Protein AF-A0A821M1H7-F1 (afdb_monomer)

pLDDT: mean 74.34, std 15.61, range [42.56, 95.31]

Radius of gyration: 22.27 Å; Cα contacts (8 Å, |Δi|>4): 75; chains: 1; bounding box: 77×36×38 Å

Sequence (91 aa):
MIRNGFLLLIVIYIVTGDDSWPYPKIHIPSLGIVQGEINPLVKNVRQFVGFPFAQPPIDTLRFKTPIRIRRFKQHVPPITAVNPSSTHIYN

Foldseek 3Di:
DCVPVVVVVVVVVVVPPDPPPPQDWDQDPQAGIATWDDDPVDPPDTDGAPDDQFDPCPDPSPPPDTHGDRYDDPPDPPPPDHDPDDDDDDD

Structure (mmCIF, N/CA/C/O backbone):
data_AF-A0A821M1H7-F1
#
_entry.id   AF-A0A821M1H7-F1
#
loop_
_atom_site.group_PDB
_atom_site.i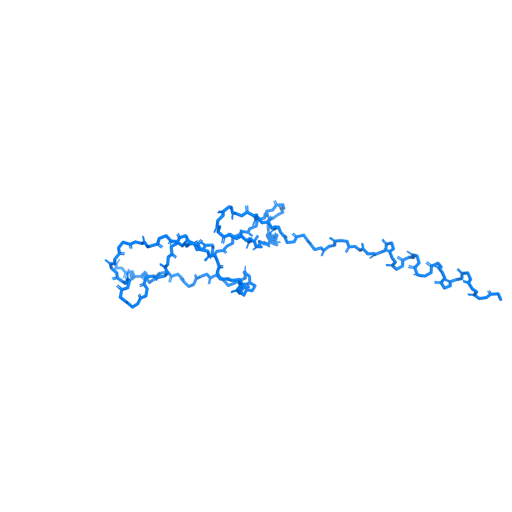d
_atom_site.type_symbol
_atom_site.label_atom_id
_atom_site.label_alt_id
_atom_site.label_comp_id
_atom_site.label_asym_id
_atom_site.label_entity_id
_atom_site.label_seq_id
_atom_site.pdbx_PDB_ins_code
_atom_site.Cartn_x
_atom_site.Cartn_y
_atom_site.Cartn_z
_atom_site.occupancy
_atom_site.B_iso_or_equiv
_atom_site.auth_seq_id
_atom_site.auth_comp_id
_atom_site.auth_as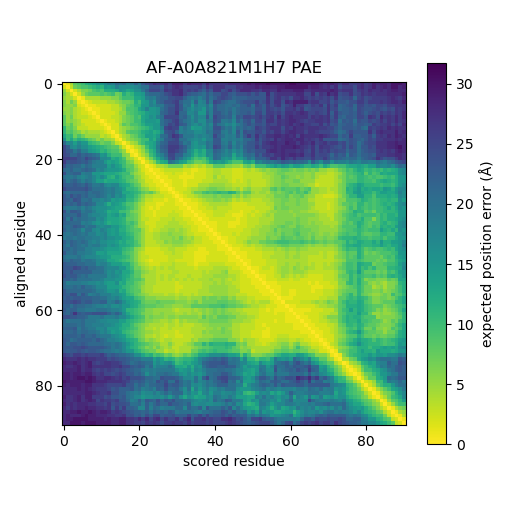ym_id
_atom_site.auth_atom_id
_atom_site.pdbx_PDB_model_num
ATOM 1 N N . MET A 1 1 ? 55.895 5.796 -12.196 1.00 55.25 1 MET A N 1
ATOM 2 C CA . MET A 1 1 ? 55.047 5.738 -13.413 1.00 55.25 1 MET A CA 1
ATOM 3 C C . MET A 1 1 ? 53.712 4.981 -13.222 1.00 55.25 1 MET A C 1
ATOM 5 O O . MET A 1 1 ? 53.147 4.542 -14.207 1.00 55.25 1 MET A O 1
ATOM 9 N N . ILE A 1 2 ? 53.142 4.863 -12.006 1.00 58.81 2 ILE A N 1
ATOM 10 C CA . ILE A 1 2 ? 51.916 4.049 -11.749 1.00 58.81 2 ILE A CA 1
ATOM 11 C C . ILE A 1 2 ? 50.690 4.911 -11.347 1.00 58.81 2 ILE A C 1
ATOM 13 O O . ILE A 1 2 ? 49.566 4.430 -11.263 1.00 58.81 2 ILE A O 1
ATOM 17 N N . ARG A 1 3 ? 50.866 6.228 -11.165 1.00 59.12 3 ARG A N 1
ATOM 18 C CA 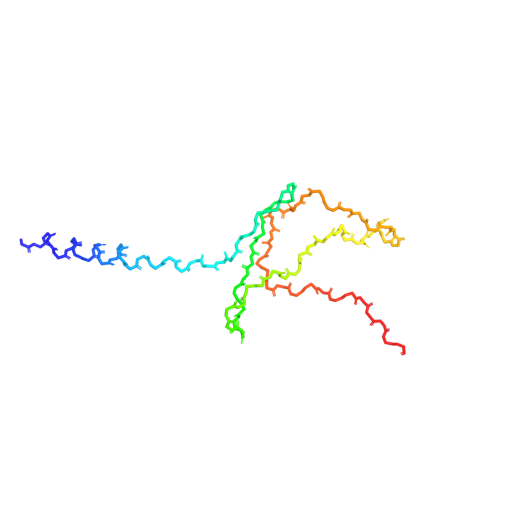. ARG A 1 3 ? 49.839 7.124 -10.594 1.00 59.12 3 ARG A CA 1
ATOM 19 C C . ARG A 1 3 ? 48.632 7.391 -11.512 1.00 59.12 3 ARG A C 1
ATOM 21 O O . ARG A 1 3 ? 47.577 7.768 -11.020 1.00 59.12 3 ARG A O 1
ATOM 28 N N . ASN A 1 4 ? 48.774 7.173 -12.822 1.00 59.12 4 ASN A N 1
ATOM 29 C CA . ASN A 1 4 ? 47.762 7.562 -13.813 1.00 59.12 4 ASN A CA 1
ATOM 30 C C . ASN A 1 4 ? 46.754 6.441 -14.124 1.00 59.12 4 ASN A C 1
ATOM 32 O O . ASN A 1 4 ? 45.612 6.734 -14.459 1.00 59.12 4 ASN A O 1
ATOM 36 N N . GLY A 1 5 ? 47.141 5.169 -13.966 1.00 66.12 5 GLY A N 1
ATOM 37 C CA . GLY A 1 5 ? 46.241 4.032 -14.207 1.00 66.12 5 GLY A CA 1
ATOM 38 C C . GLY A 1 5 ? 45.183 3.864 -13.112 1.00 66.12 5 GLY A C 1
ATOM 39 O O . GLY A 1 5 ? 44.032 3.553 -13.400 1.00 66.12 5 GLY A O 1
ATOM 40 N N . PHE A 1 6 ? 45.550 4.146 -11.858 1.00 68.31 6 PHE A N 1
ATOM 41 C CA . PHE A 1 6 ? 44.636 4.034 -10.716 1.00 68.31 6 PHE A CA 1
ATOM 42 C C . PHE A 1 6 ? 43.558 5.129 -10.726 1.00 68.31 6 PHE A C 1
ATOM 44 O O . PHE A 1 6 ? 42.403 4.865 -10.409 1.00 68.31 6 PHE A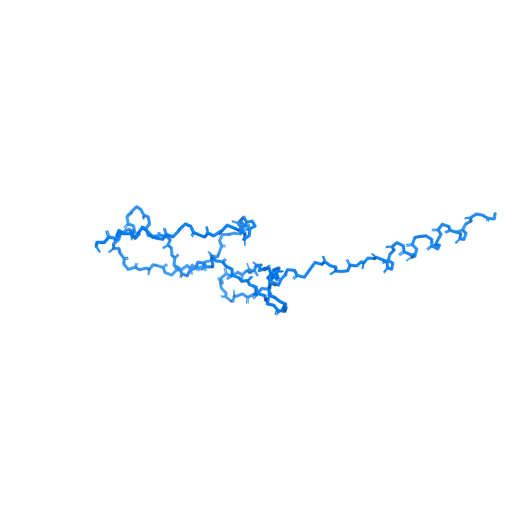 O 1
ATOM 51 N N . LEU A 1 7 ? 43.913 6.342 -11.168 1.00 70.12 7 LEU A N 1
ATOM 52 C CA . LEU A 1 7 ? 42.952 7.432 -11.366 1.00 70.12 7 LEU A CA 1
ATOM 53 C C . LEU A 1 7 ? 41.935 7.100 -12.462 1.00 70.12 7 LEU A C 1
ATOM 55 O O . LEU A 1 7 ? 40.758 7.391 -12.296 1.00 70.12 7 LEU A O 1
ATOM 59 N N . LEU A 1 8 ? 42.362 6.441 -13.542 1.00 69.38 8 LEU A N 1
ATOM 60 C CA . LEU A 1 8 ? 41.463 6.001 -14.611 1.00 69.38 8 LEU A CA 1
ATOM 61 C C . LEU A 1 8 ? 40.475 4.931 -14.128 1.00 69.38 8 LEU A C 1
ATOM 63 O O . LEU A 1 8 ? 39.293 5.023 -14.435 1.00 69.38 8 LEU A O 1
ATOM 67 N N . LEU A 1 9 ? 40.925 3.970 -13.314 1.00 68.12 9 LEU A N 1
ATOM 68 C CA . LEU A 1 9 ? 40.041 2.975 -12.692 1.00 68.12 9 LEU A CA 1
ATOM 69 C C . LEU A 1 9 ? 39.038 3.599 -11.713 1.00 68.12 9 LEU A C 1
ATOM 71 O O . LEU A 1 9 ? 37.874 3.212 -11.717 1.00 68.12 9 LEU A O 1
ATOM 75 N N . ILE A 1 10 ? 39.461 4.586 -10.915 1.00 69.19 10 ILE A N 1
ATOM 76 C CA . ILE A 1 10 ? 38.563 5.332 -10.020 1.00 69.19 10 ILE A CA 1
ATOM 77 C C . ILE A 1 10 ? 37.524 6.117 -10.830 1.00 69.19 10 ILE A C 1
ATOM 79 O O . ILE A 1 10 ? 36.344 6.079 -10.504 1.00 69.19 10 ILE A O 1
ATOM 83 N N . VAL A 1 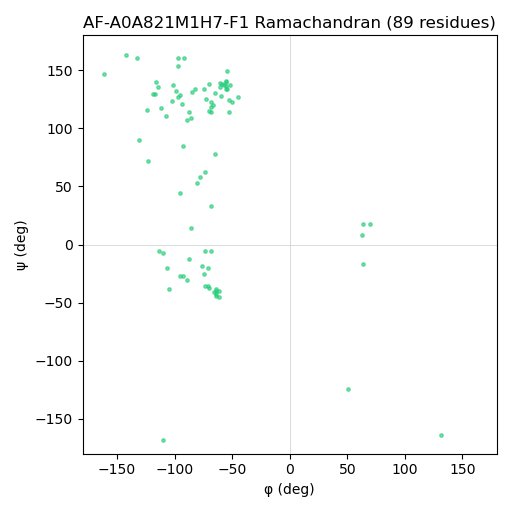11 ? 37.934 6.789 -11.907 1.00 70.62 11 VAL A N 1
ATOM 84 C CA . VAL A 1 11 ? 37.019 7.538 -12.780 1.00 70.62 11 VAL A CA 1
ATOM 85 C C . VAL A 1 11 ? 36.026 6.597 -13.463 1.00 70.62 11 VAL A C 1
ATOM 87 O O . VAL A 1 11 ? 34.840 6.898 -13.476 1.00 70.62 11 VAL A O 1
ATOM 90 N N . ILE A 1 12 ? 36.470 5.438 -13.958 1.00 67.62 12 ILE A N 1
ATOM 91 C CA . ILE A 1 12 ? 35.578 4.423 -14.538 1.00 67.62 12 ILE A CA 1
ATOM 92 C C . ILE A 1 12 ? 34.586 3.915 -13.485 1.00 67.62 12 ILE A C 1
ATOM 94 O O . ILE A 1 12 ? 33.399 3.875 -13.776 1.00 67.62 12 ILE A O 1
ATOM 98 N N . TYR A 1 13 ? 35.034 3.616 -12.260 1.00 69.12 13 TYR A N 1
ATOM 99 C CA . TYR A 1 13 ? 34.161 3.161 -11.171 1.00 69.12 13 TYR A CA 1
ATOM 100 C C . TYR A 1 13 ? 33.099 4.204 -10.782 1.00 69.12 13 TYR A C 1
ATOM 102 O O . TYR A 1 13 ? 31.943 3.849 -10.563 1.00 69.12 13 TYR A O 1
ATOM 110 N N . ILE A 1 14 ? 33.467 5.492 -10.745 1.00 63.62 14 ILE A N 1
ATOM 111 C CA . ILE A 1 14 ? 32.535 6.598 -10.468 1.00 63.62 14 ILE A CA 1
ATOM 112 C C . ILE A 1 14 ? 31.561 6.805 -11.642 1.00 63.62 14 ILE A C 1
ATOM 114 O O . ILE A 1 14 ? 30.385 7.072 -11.417 1.00 63.62 14 ILE A O 1
ATOM 118 N N . VAL A 1 15 ? 32.021 6.653 -12.889 1.00 64.25 15 VAL A N 1
ATOM 119 C CA . VAL A 1 15 ? 31.190 6.800 -14.100 1.00 64.25 15 VAL A CA 1
ATOM 120 C C . VAL A 1 15 ? 30.255 5.600 -14.308 1.00 64.25 15 VAL A C 1
ATOM 122 O O . VAL A 1 15 ? 29.185 5.762 -14.885 1.00 64.25 15 VAL A O 1
ATOM 125 N N . THR A 1 16 ? 30.597 4.416 -13.790 1.00 61.12 16 THR A N 1
ATOM 126 C CA . THR A 1 16 ? 29.701 3.246 -13.722 1.00 61.12 16 THR A CA 1
ATOM 127 C C . THR A 1 16 ? 28.810 3.228 -12.479 1.00 61.12 16 THR A C 1
ATOM 129 O O . THR A 1 16 ? 28.237 2.185 -12.164 1.00 61.12 16 THR A O 1
ATOM 132 N N . GLY A 1 17 ? 28.690 4.345 -11.753 1.00 53.56 17 GLY A N 1
ATOM 133 C CA . GLY A 1 17 ? 27.611 4.546 -10.789 1.00 53.56 17 GLY A CA 1
ATOM 134 C C . GLY A 1 17 ? 26.277 4.588 -11.530 1.00 53.56 17 GLY A C 1
ATOM 135 O O . GLY A 1 17 ? 25.765 5.655 -11.833 1.00 53.56 17 GLY A O 1
ATOM 136 N N . ASP A 1 18 ? 25.768 3.420 -11.906 1.00 49.69 18 ASP A N 1
ATOM 137 C CA . ASP A 1 18 ? 24.459 3.267 -12.517 1.00 49.69 18 ASP A CA 1
ATOM 138 C C . ASP A 1 18 ? 23.404 3.588 -11.451 1.00 49.69 18 ASP A C 1
ATOM 140 O O . ASP A 1 18 ? 23.281 2.883 -10.447 1.00 49.69 18 ASP A O 1
ATOM 144 N N . ASP A 1 19 ? 22.656 4.673 -11.660 1.00 52.03 19 ASP A N 1
ATOM 145 C CA . ASP A 1 19 ? 21.563 5.162 -10.809 1.00 52.03 19 ASP A CA 1
ATOM 146 C C . ASP A 1 19 ? 20.336 4.222 -10.823 1.00 52.03 19 ASP A C 1
ATOM 148 O O . ASP A 1 19 ? 19.182 4.658 -10.726 1.00 52.03 19 ASP A O 1
ATOM 152 N N . SER A 1 20 ? 20.540 2.911 -10.950 1.00 53.88 20 SER A N 1
ATOM 153 C CA . SER A 1 20 ? 19.498 1.891 -10.976 1.00 53.88 20 SER A CA 1
ATOM 154 C C . SER A 1 20 ? 18.890 1.658 -9.586 1.00 53.88 20 SER A C 1
ATOM 156 O O . SER A 1 20 ? 18.894 0.566 -9.032 1.00 53.88 20 SER A O 1
ATOM 158 N N . TRP A 1 21 ? 18.260 2.694 -9.031 1.00 61.44 21 TRP A N 1
ATOM 159 C CA . TRP A 1 21 ? 17.238 2.572 -7.990 1.00 61.44 21 TRP A CA 1
ATOM 160 C C . TRP A 1 21 ? 15.928 3.246 -8.433 1.00 61.44 21 TRP A C 1
ATOM 162 O O . TRP A 1 21 ? 15.553 4.287 -7.888 1.00 61.44 21 TRP A O 1
ATOM 172 N N . PRO A 1 22 ? 15.158 2.685 -9.390 1.00 69.38 22 PRO A N 1
ATOM 173 C CA . PRO A 1 22 ? 13.930 3.317 -9.850 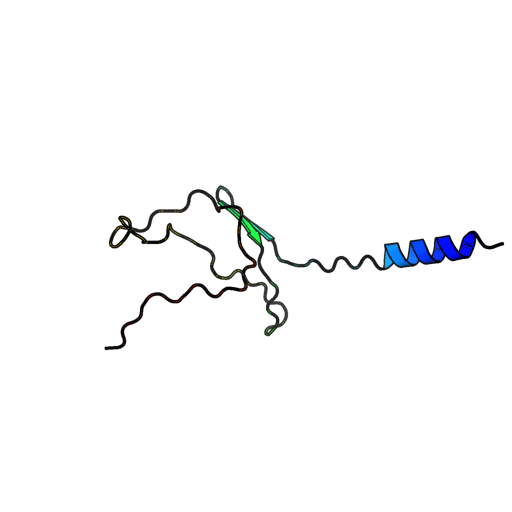1.00 69.38 22 PRO A CA 1
ATOM 174 C C . PRO A 1 22 ? 12.702 2.757 -9.120 1.00 69.38 22 PRO A C 1
ATOM 176 O O . PRO A 1 22 ? 11.688 2.477 -9.758 1.00 69.38 22 PRO A O 1
ATOM 179 N N . TYR A 1 23 ? 12.746 2.578 -7.794 1.00 74.69 23 TYR A N 1
ATOM 180 C CA . TYR A 1 23 ? 11.496 2.323 -7.074 1.00 74.69 23 TYR A CA 1
ATOM 181 C C . TYR A 1 23 ? 10.674 3.615 -7.081 1.00 74.69 23 TYR A C 1
ATOM 183 O O . TYR A 1 23 ? 11.117 4.620 -6.512 1.00 74.69 23 TYR A O 1
ATOM 191 N N . PRO A 1 24 ? 9.502 3.646 -7.738 1.00 84.56 24 PRO A N 1
ATOM 192 C CA . PRO A 1 24 ? 8.719 4.864 -7.836 1.00 84.56 24 PRO A CA 1
ATOM 193 C C . PRO A 1 24 ? 8.247 5.284 -6.439 1.00 84.56 24 PRO A C 1
ATOM 195 O O . PRO A 1 24 ? 7.713 4.474 -5.690 1.00 84.56 24 PRO A O 1
ATOM 198 N N . LYS A 1 25 ? 8.444 6.553 -6.069 1.00 87.88 25 LYS A N 1
ATOM 199 C CA . LYS A 1 25 ? 7.999 7.103 -4.781 1.00 87.88 25 LYS A 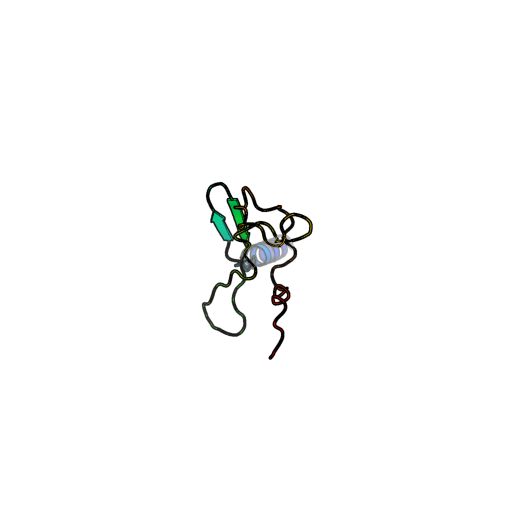CA 1
ATOM 200 C C . LYS A 1 25 ? 6.924 8.158 -5.002 1.00 87.88 25 LYS A C 1
ATOM 202 O O . LYS A 1 25 ? 7.067 9.006 -5.878 1.00 87.88 25 LYS A O 1
ATOM 207 N N . ILE A 1 26 ? 5.863 8.115 -4.201 1.00 86.31 26 ILE A N 1
ATOM 208 C CA . ILE A 1 26 ? 4.767 9.090 -4.221 1.00 86.31 26 ILE A CA 1
ATOM 209 C C . ILE A 1 26 ? 4.699 9.769 -2.858 1.00 86.31 26 ILE A C 1
ATOM 211 O O . ILE A 1 26 ? 4.662 9.101 -1.824 1.00 86.31 26 ILE A O 1
ATOM 215 N N . HIS A 1 27 ? 4.661 11.100 -2.857 1.00 88.00 27 HIS A N 1
ATOM 216 C CA . HIS A 1 27 ? 4.398 11.894 -1.663 1.00 88.00 27 HIS A CA 1
ATOM 217 C C . HIS A 1 27 ? 2.906 12.220 -1.574 1.00 88.00 27 HIS A C 1
ATOM 219 O O . HIS A 1 27 ? 2.350 12.850 -2.472 1.00 88.00 27 HIS A O 1
ATOM 225 N N . ILE A 1 28 ? 2.262 11.800 -0.487 1.00 86.38 28 ILE A N 1
ATOM 226 C CA . ILE A 1 28 ? 0.831 11.995 -0.265 1.00 86.38 28 ILE A CA 1
ATOM 227 C C . ILE A 1 28 ? 0.656 12.987 0.886 1.00 86.38 28 ILE A C 1
ATOM 229 O O . ILE A 1 28 ? 1.069 12.681 2.014 1.00 86.38 28 ILE A O 1
ATOM 233 N N . PRO A 1 29 ? 0.036 14.160 0.642 1.00 86.56 29 PRO A N 1
ATOM 234 C CA . PRO A 1 29 ? -0.183 15.162 1.678 1.00 86.56 29 PRO A CA 1
ATOM 235 C C . PRO A 1 29 ? -0.864 14.550 2.899 1.00 86.56 29 PRO A C 1
ATOM 237 O O . PRO A 1 29 ? -1.797 13.762 2.756 1.00 86.56 29 PRO A O 1
ATOM 240 N N . SER A 1 30 ? -0.404 14.907 4.100 1.00 83.06 30 SER A N 1
ATOM 241 C CA . SER A 1 30 ? -0.881 14.409 5.405 1.00 83.06 30 SER A CA 1
ATOM 242 C C . SER A 1 30 ? -0.691 12.910 5.697 1.00 83.06 30 SER A C 1
ATOM 244 O O . SER A 1 30 ? -0.717 12.527 6.862 1.00 83.06 30 SER A O 1
ATOM 246 N N . LEU A 1 31 ? -0.434 12.071 4.688 1.00 84.44 31 LEU A N 1
ATOM 247 C CA . LEU A 1 31 ? -0.476 10.612 4.817 1.00 84.44 31 LEU A CA 1
ATOM 248 C C . LEU A 1 31 ? 0.922 9.972 4.860 1.00 84.44 31 LEU A C 1
ATOM 250 O O . LEU A 1 31 ? 1.151 9.067 5.665 1.00 84.44 31 LEU A O 1
ATOM 254 N N . GLY A 1 32 ? 1.874 10.482 4.069 1.00 86.31 32 GLY A N 1
ATOM 255 C CA . GLY A 1 32 ? 3.277 10.051 4.073 1.00 86.31 32 GLY A CA 1
ATOM 256 C C . GLY A 1 32 ? 3.843 9.763 2.679 1.00 86.31 32 GLY A C 1
ATOM 257 O O . GLY A 1 32 ? 3.280 10.176 1.668 1.00 86.31 32 GLY A O 1
ATOM 258 N N . ILE A 1 33 ? 4.977 9.059 2.639 1.00 85.25 33 ILE A N 1
ATOM 259 C CA . ILE A 1 33 ? 5.641 8.625 1.401 1.00 85.25 33 ILE A CA 1
ATOM 260 C C . ILE A 1 33 ? 5.318 7.154 1.159 1.00 85.25 33 ILE A C 1
ATOM 262 O O . ILE A 1 33 ? 5.377 6.346 2.084 1.00 85.25 33 ILE A O 1
ATOM 266 N N . VAL A 1 34 ? 5.014 6.818 -0.090 1.00 84.94 34 VAL A N 1
ATOM 267 C CA . VAL A 1 34 ? 4.766 5.449 -0.546 1.00 84.94 34 VAL A CA 1
ATOM 268 C C . VAL A 1 34 ? 5.827 5.083 -1.559 1.00 84.94 34 VAL A C 1
ATOM 270 O O . VAL A 1 34 ? 6.050 5.831 -2.509 1.00 84.94 34 VAL A O 1
ATOM 273 N N . GLN A 1 35 ? 6.460 3.935 -1.369 1.00 85.50 35 GLN A N 1
ATOM 274 C CA . GLN A 1 35 ? 7.341 3.336 -2.359 1.00 85.50 35 GLN A CA 1
ATOM 275 C C . GLN A 1 35 ? 6.564 2.260 -3.114 1.00 85.50 35 GLN A C 1
ATOM 277 O O . GLN A 1 35 ? 5.880 1.457 -2.496 1.00 85.50 35 GLN A O 1
ATOM 282 N N . GLY A 1 36 ? 6.637 2.275 -4.436 1.00 84.88 36 GLY A N 1
ATOM 283 C CA . GLY A 1 36 ? 6.101 1.241 -5.309 1.00 84.88 36 GLY A CA 1
ATOM 284 C C . GLY A 1 36 ? 7.222 0.457 -5.975 1.00 84.88 36 GLY A C 1
ATOM 285 O O . GLY A 1 36 ? 8.398 0.599 -5.638 1.00 84.88 36 GLY A O 1
ATOM 286 N N . GLU A 1 37 ? 6.848 -0.338 -6.965 1.00 85.31 37 GLU A N 1
ATOM 287 C CA . GLU A 1 37 ? 7.747 -1.218 -7.708 1.00 85.31 37 GLU A CA 1
ATOM 288 C C . GLU A 1 37 ? 7.511 -1.080 -9.214 1.00 85.31 37 GLU A C 1
ATOM 290 O O . GLU A 1 37 ? 6.463 -0.603 -9.659 1.00 85.31 37 GLU A O 1
ATOM 295 N N . ILE A 1 38 ? 8.490 -1.490 -10.017 1.00 87.44 38 ILE A N 1
ATOM 296 C CA . ILE A 1 38 ? 8.283 -1.685 -11.454 1.00 87.44 38 ILE A CA 1
ATOM 297 C C . ILE A 1 38 ? 7.727 -3.091 -11.641 1.00 87.44 38 ILE A C 1
ATOM 299 O O . ILE A 1 38 ? 8.260 -4.049 -11.086 1.00 87.44 38 ILE A O 1
ATOM 303 N N . ASN A 1 39 ? 6.653 -3.219 -12.413 1.00 84.56 39 ASN A N 1
ATOM 304 C CA . ASN A 1 39 ? 6.075 -4.519 -12.700 1.00 84.56 39 ASN A CA 1
ATOM 305 C C . ASN A 1 39 ? 7.046 -5.334 -13.583 1.00 84.56 39 ASN A C 1
ATOM 307 O O . ASN A 1 39 ? 7.395 -4.876 -14.674 1.00 84.56 39 ASN A O 1
ATOM 311 N N . PRO A 1 40 ? 7.473 -6.535 -13.153 1.00 83.19 40 PRO A N 1
ATOM 312 C CA . PRO A 1 40 ? 8.428 -7.337 -13.917 1.00 83.19 40 PRO A CA 1
ATOM 313 C C . PRO A 1 40 ? 7.797 -8.030 -15.135 1.00 83.19 40 PRO A C 1
ATOM 315 O O . PRO A 1 40 ? 8.515 -8.453 -16.035 1.00 83.19 40 PRO A O 1
ATOM 318 N N . LEU A 1 41 ? 6.467 -8.158 -15.171 1.00 89.00 41 LEU A N 1
ATOM 319 C CA . LEU A 1 41 ? 5.721 -8.866 -16.215 1.00 89.00 41 LEU A CA 1
ATOM 320 C C . LEU A 1 41 ? 5.215 -7.926 -17.316 1.00 89.00 41 LEU A C 1
ATOM 322 O O . LEU A 1 41 ? 5.025 -8.349 -18.453 1.00 89.00 41 LEU A O 1
ATOM 326 N N . VAL A 1 42 ? 4.987 -6.653 -16.987 1.00 88.12 42 VAL A N 1
ATOM 327 C CA . VAL A 1 42 ? 4.419 -5.660 -17.900 1.00 88.12 42 VAL A CA 1
ATOM 328 C C . VAL A 1 42 ? 5.359 -4.470 -18.017 1.00 88.12 42 VAL A C 1
ATOM 330 O O . VAL A 1 42 ? 5.585 -3.722 -17.063 1.00 88.12 42 VAL A O 1
ATOM 333 N N . LYS A 1 43 ? 5.883 -4.266 -19.228 1.00 87.50 43 LYS A N 1
ATOM 334 C CA . LYS A 1 43 ? 6.798 -3.166 -19.530 1.00 87.50 43 LYS A CA 1
ATOM 335 C C . LYS A 1 43 ? 6.156 -1.816 -19.189 1.00 87.50 43 LYS A C 1
ATOM 337 O O . LYS A 1 43 ? 5.008 -1.561 -19.538 1.00 87.50 43 LYS A O 1
ATOM 342 N N . ASN A 1 44 ? 6.941 -0.933 -18.569 1.00 84.56 44 ASN A N 1
ATOM 343 C CA . ASN A 1 44 ? 6.573 0.446 -18.221 1.00 84.56 44 ASN A CA 1
ATOM 344 C C . ASN A 1 44 ? 5.424 0.599 -17.208 1.00 84.56 44 ASN A C 1
ATOM 346 O O . ASN A 1 44 ? 4.875 1.692 -17.078 1.00 84.56 44 ASN A O 1
ATOM 350 N N . VAL A 1 45 ? 5.080 -0.444 -16.451 1.00 88.00 45 VAL A N 1
ATOM 351 C CA . VAL A 1 45 ? 4.085 -0.333 -15.378 1.00 88.00 45 VAL A CA 1
ATOM 352 C C . VAL A 1 45 ? 4.772 -0.096 -14.036 1.00 88.00 45 VAL A C 1
ATOM 354 O O . VAL A 1 45 ? 5.668 -0.833 -13.634 1.00 88.00 45 VAL A O 1
ATOM 357 N N . ARG A 1 46 ? 4.321 0.943 -13.329 1.00 89.31 46 ARG A N 1
ATOM 358 C CA . ARG A 1 46 ? 4.676 1.236 -11.935 1.00 89.31 46 ARG A CA 1
ATOM 359 C C . ARG A 1 46 ? 3.510 0.804 -11.056 1.00 89.31 46 ARG A C 1
ATOM 361 O O . ARG A 1 46 ? 2.395 1.272 -11.271 1.00 89.31 46 ARG A O 1
ATOM 368 N N . GLN A 1 47 ? 3.752 -0.071 -10.090 1.00 86.81 47 GLN A N 1
ATOM 369 C CA . GLN A 1 47 ? 2.712 -0.655 -9.248 1.00 86.81 47 GLN A CA 1
ATOM 370 C C . GLN A 1 47 ? 2.871 -0.261 -7.778 1.00 86.81 47 GLN A C 1
ATOM 372 O O . GLN A 1 47 ? 3.977 -0.219 -7.242 1.00 86.81 47 GLN A O 1
ATOM 377 N N . PHE A 1 48 ? 1.738 0.012 -7.132 1.00 87.06 48 PHE A N 1
ATOM 378 C CA . PHE A 1 48 ? 1.623 0.351 -5.715 1.00 87.06 48 PHE A CA 1
ATOM 379 C C . PHE A 1 48 ? 0.525 -0.531 -5.115 1.00 87.06 48 PHE A C 1
ATOM 381 O O . PHE A 1 48 ? -0.658 -0.200 -5.176 1.00 87.06 48 PHE A O 1
ATOM 388 N N . VAL A 1 49 ? 0.909 -1.705 -4.619 1.00 84.44 49 VAL A N 1
ATOM 389 C CA . VAL A 1 49 ? -0.026 -2.753 -4.178 1.00 84.44 49 VAL A CA 1
ATOM 390 C C . VAL A 1 49 ? -0.233 -2.679 -2.660 1.00 84.44 49 VAL A C 1
ATOM 392 O O . VAL A 1 49 ? 0.614 -2.172 -1.936 1.00 84.44 49 VAL A O 1
ATOM 395 N N . GLY A 1 50 ? -1.383 -3.136 -2.153 1.00 79.62 50 GLY A N 1
ATOM 396 C CA . GLY A 1 50 ? -1.621 -3.244 -0.704 1.00 79.62 50 GLY A CA 1
ATOM 397 C C . GLY A 1 50 ? -1.769 -1.907 0.034 1.00 79.62 50 GLY A C 1
ATOM 398 O O . GLY A 1 50 ? -1.655 -1.860 1.257 1.00 79.62 50 GLY A O 1
ATOM 399 N N . PHE A 1 51 ? -2.027 -0.818 -0.691 1.00 82.88 51 PHE A N 1
ATOM 400 C CA . PHE A 1 51 ? -2.146 0.514 -0.115 1.00 82.88 51 PHE A CA 1
ATOM 401 C C . PHE A 1 51 ? -3.384 0.633 0.794 1.00 82.88 51 PHE A C 1
ATOM 403 O O . PHE A 1 51 ? -4.511 0.443 0.324 1.00 82.88 51 PHE A O 1
ATOM 410 N N . PRO A 1 52 ? -3.219 0.945 2.093 1.00 84.25 52 PRO A N 1
ATOM 411 C CA . PRO A 1 52 ? -4.339 0.946 3.017 1.00 84.25 52 PRO A CA 1
ATOM 412 C C . PRO A 1 52 ? -5.115 2.267 2.914 1.00 84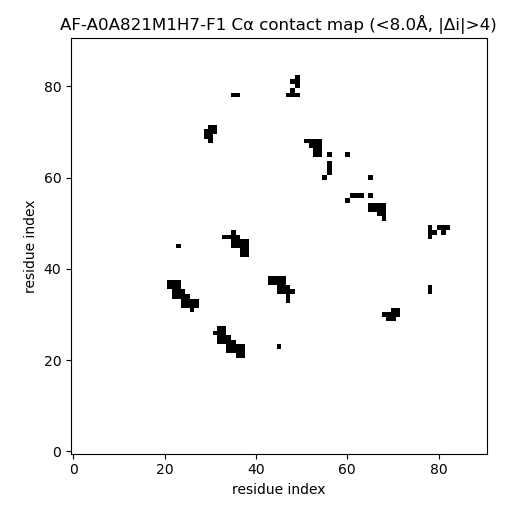.25 52 PRO A C 1
ATOM 414 O O . PRO A 1 52 ? -4.533 3.351 2.931 1.00 84.25 52 PRO A O 1
ATOM 417 N N . PHE A 1 53 ? -6.446 2.181 2.843 1.00 85.44 53 PHE A N 1
ATOM 418 C CA . PHE A 1 53 ? -7.342 3.349 2.800 1.00 85.44 53 PHE A CA 1
ATOM 419 C C . PHE A 1 53 ? -8.107 3.575 4.118 1.00 85.44 53 PHE A C 1
ATOM 421 O O . PHE A 1 53 ? -8.568 4.685 4.392 1.00 85.44 53 PHE A O 1
ATOM 428 N N . ALA A 1 54 ? -8.214 2.540 4.955 1.00 90.88 54 ALA A N 1
ATOM 429 C CA . ALA A 1 54 ? -8.882 2.563 6.252 1.00 90.88 54 ALA A CA 1
ATOM 430 C C . ALA A 1 54 ? -8.124 1.707 7.280 1.00 90.88 54 ALA A C 1
ATOM 432 O O . ALA A 1 54 ? -7.290 0.873 6.923 1.00 90.88 54 ALA A O 1
ATOM 433 N N . GLN A 1 55 ? -8.408 1.915 8.565 1.00 90.69 55 GLN A N 1
ATOM 434 C CA . GLN A 1 55 ? -7.913 1.032 9.621 1.00 90.69 55 GLN A CA 1
ATOM 435 C C . GLN A 1 55 ? -8.435 -0.403 9.407 1.00 90.69 55 GLN A C 1
ATOM 437 O O . GLN A 1 55 ? -9.611 -0.557 9.064 1.00 90.69 55 GLN A O 1
ATOM 442 N N . PRO A 1 56 ? -7.604 -1.447 9.610 1.00 89.94 56 PRO A N 1
ATOM 443 C CA . PRO A 1 56 ? -8.058 -2.832 9.525 1.00 89.94 56 PRO A CA 1
ATOM 444 C C . PRO A 1 56 ? -9.255 -3.084 10.460 1.00 89.94 56 PRO A C 1
ATOM 446 O O . PRO A 1 56 ? -9.193 -2.673 11.621 1.00 89.94 56 PRO A O 1
ATOM 449 N N . PRO A 1 57 ? -10.328 -3.757 10.003 1.00 92.38 57 PRO A N 1
ATOM 450 C CA . PRO A 1 57 ? -11.548 -3.973 10.786 1.00 92.38 57 PRO A CA 1
ATOM 451 C C . PRO A 1 57 ? -11.393 -5.147 11.771 1.00 92.38 57 PRO A C 1
ATOM 453 O O . PRO A 1 57 ? -12.173 -6.100 11.761 1.00 92.38 57 PRO A O 1
ATOM 456 N N . ILE A 1 58 ? -10.344 -5.097 12.590 1.00 91.19 58 ILE A N 1
ATOM 457 C CA . ILE A 1 58 ? -10.020 -6.099 13.610 1.00 91.19 58 ILE A CA 1
ATOM 458 C C . ILE A 1 58 ? -10.638 -5.727 14.963 1.00 91.19 58 ILE A C 1
ATOM 460 O O . ILE A 1 58 ? -10.993 -4.570 15.204 1.00 91.19 58 ILE A O 1
ATOM 464 N N . ASP A 1 59 ? -10.773 -6.711 15.849 1.00 89.88 59 ASP A N 1
ATOM 465 C CA . ASP A 1 59 ? -11.283 -6.539 17.213 1.00 89.88 59 ASP A CA 1
ATOM 466 C C . ASP A 1 59 ? -12.614 -5.763 17.259 1.00 89.88 59 ASP A C 1
ATOM 468 O O . ASP A 1 59 ? -13.595 -6.111 16.599 1.00 89.88 59 ASP A O 1
ATOM 472 N N . THR A 1 60 ? -12.645 -4.670 18.023 1.00 93.75 60 THR A N 1
ATOM 473 C CA . THR A 1 60 ? -13.819 -3.814 18.226 1.00 93.75 60 THR A CA 1
ATOM 474 C C . THR A 1 60 ? -14.168 -2.939 17.019 1.00 93.75 60 THR A C 1
ATOM 476 O O . THR A 1 60 ? -15.180 -2.234 17.068 1.00 93.75 60 THR A O 1
ATOM 479 N N . LEU A 1 61 ? -13.345 -2.943 15.963 1.00 92.38 61 LEU A N 1
ATOM 480 C CA . LEU A 1 61 ? -13.618 -2.265 14.693 1.00 92.38 61 LEU A CA 1
ATOM 481 C C . LEU A 1 61 ? -14.406 -3.147 13.725 1.00 92.38 61 LEU A C 1
ATOM 483 O O . LEU A 1 61 ? -14.933 -2.647 12.729 1.00 92.38 61 LEU A O 1
ATOM 487 N N . ARG A 1 62 ? -14.518 -4.448 14.012 1.00 93.38 62 ARG A N 1
ATOM 488 C CA . ARG A 1 62 ? -15.335 -5.351 13.210 1.00 93.38 62 ARG A CA 1
ATOM 489 C C . ARG A 1 62 ? -16.785 -4.870 13.202 1.00 93.38 62 ARG A C 1
ATOM 491 O O . ARG A 1 62 ? -17.312 -4.443 14.226 1.00 93.38 62 ARG A O 1
ATOM 498 N N . PHE A 1 63 ? -17.417 -4.940 12.033 1.00 91.94 63 PHE A N 1
ATOM 499 C CA . PHE A 1 63 ? -18.804 -4.513 11.805 1.00 91.94 63 PHE A CA 1
ATOM 500 C C . PHE A 1 63 ? -19.083 -3.016 12.034 1.00 91.94 63 PHE A C 1
ATOM 502 O O . PHE A 1 63 ? -20.239 -2.602 11.985 1.00 91.94 63 PHE A O 1
ATOM 509 N N . LYS A 1 64 ? -18.053 -2.187 12.250 1.00 94.38 64 LYS A N 1
ATOM 510 C CA . LYS A 1 64 ? -18.187 -0.727 12.309 1.00 94.38 64 LYS A CA 1
ATOM 511 C C . LYS A 1 64 ? -17.836 -0.084 10.972 1.00 94.38 64 LYS A C 1
ATOM 513 O O . LYS A 1 64 ? -17.132 -0.664 10.146 1.00 94.38 64 LYS A O 1
ATOM 518 N N . THR A 1 65 ? -18.302 1.149 10.788 1.00 95.31 65 THR A N 1
ATOM 519 C CA . THR A 1 65 ? -17.932 1.984 9.642 1.00 95.31 65 THR A CA 1
ATOM 520 C C . THR A 1 65 ? -16.405 2.131 9.552 1.00 95.31 65 THR A C 1
ATOM 522 O O . THR A 1 65 ? -15.766 2.377 10.580 1.00 95.31 65 THR A O 1
ATOM 525 N N . PRO A 1 66 ? -15.806 2.019 8.349 1.00 94.19 66 PRO A N 1
ATOM 526 C CA . PRO A 1 66 ? -14.366 2.166 8.162 1.00 94.19 66 PRO A CA 1
ATOM 527 C C . PRO A 1 66 ? -13.833 3.499 8.696 1.00 94.19 66 PRO A C 1
ATOM 529 O O . PRO A 1 66 ? -14.375 4.567 8.410 1.00 94.19 66 PRO A O 1
ATOM 532 N N . ILE A 1 67 ? -12.725 3.442 9.436 1.00 93.50 67 ILE A N 1
ATOM 533 C CA . ILE A 1 67 ? -12.076 4.626 10.008 1.00 93.50 67 ILE A CA 1
ATOM 534 C C . ILE A 1 67 ? -10.929 5.071 9.095 1.00 93.50 67 ILE A C 1
ATOM 536 O O . ILE A 1 67 ? -10.034 4.282 8.784 1.00 93.50 67 ILE A O 1
ATOM 540 N N . ARG A 1 68 ? -10.924 6.350 8.694 1.00 90.56 68 ARG A N 1
ATOM 541 C CA . ARG A 1 68 ? -9.867 6.949 7.857 1.00 90.56 68 ARG A CA 1
ATOM 542 C C . ARG A 1 68 ? -8.498 6.879 8.549 1.00 90.56 68 ARG A C 1
ATOM 544 O O . ARG A 1 68 ? -8.357 7.240 9.718 1.00 90.56 68 ARG A O 1
ATOM 551 N N . ILE A 1 69 ? -7.466 6.496 7.799 1.00 88.56 69 ILE A N 1
ATOM 552 C CA . ILE A 1 69 ? -6.074 6.509 8.272 1.00 88.56 69 ILE A CA 1
ATOM 553 C C . ILE A 1 69 ? -5.562 7.950 8.320 1.00 88.56 69 ILE A C 1
ATOM 555 O O . ILE A 1 69 ? -5.738 8.709 7.371 1.00 88.56 69 ILE A O 1
ATOM 559 N N . ARG A 1 70 ? -4.906 8.328 9.423 1.00 83.69 70 ARG A N 1
ATOM 560 C CA . ARG A 1 70 ? -4.304 9.664 9.579 1.00 83.69 70 ARG A CA 1
ATOM 561 C C . ARG A 1 70 ? -2.865 9.752 9.072 1.00 83.69 70 ARG A C 1
ATOM 563 O O . ARG A 1 70 ? -2.461 10.820 8.648 1.00 83.69 70 ARG A O 1
ATOM 570 N N . ARG A 1 71 ? -2.095 8.661 9.141 1.00 83.06 71 ARG A N 1
ATOM 571 C CA . ARG A 1 71 ? -0.695 8.590 8.692 1.00 83.06 71 ARG A CA 1
ATOM 572 C C . ARG A 1 71 ? -0.275 7.138 8.478 1.00 83.06 71 ARG A C 1
ATOM 574 O O . ARG A 1 71 ? -0.702 6.270 9.242 1.00 83.06 71 ARG A O 1
ATOM 581 N N . PHE A 1 72 ? 0.592 6.877 7.503 1.00 76.19 72 PHE A N 1
ATOM 582 C CA . PHE A 1 72 ? 1.221 5.564 7.361 1.00 76.19 72 PHE A CA 1
ATOM 583 C C . PHE A 1 72 ? 2.220 5.302 8.482 1.00 76.19 72 PHE A C 1
ATOM 585 O O . PHE A 1 72 ? 3.008 6.175 8.856 1.00 76.19 72 PHE A O 1
ATOM 592 N N . LYS A 1 73 ? 2.206 4.076 9.011 1.00 71.19 73 LYS A N 1
ATOM 593 C CA . LYS A 1 73 ? 3.291 3.603 9.870 1.00 71.19 73 LYS A CA 1
ATOM 594 C C . LYS A 1 73 ? 4.498 3.340 8.965 1.00 71.19 73 LYS A C 1
ATOM 596 O O . LYS A 1 73 ? 4.380 2.627 7.979 1.00 71.19 73 LYS A O 1
ATOM 601 N N . GLN A 1 74 ? 5.633 3.962 9.279 1.00 55.91 74 GLN A N 1
ATOM 602 C CA . GLN A 1 74 ? 6.818 4.040 8.406 1.00 55.91 74 GLN A CA 1
ATOM 603 C C . GLN A 1 74 ? 7.547 2.703 8.182 1.00 55.91 74 GLN A C 1
ATOM 605 O O . GLN A 1 74 ? 8.467 2.647 7.376 1.00 55.91 74 GLN A O 1
ATOM 610 N N . HIS A 1 75 ? 7.146 1.628 8.859 1.00 44.72 75 HIS A N 1
ATOM 611 C CA . HIS A 1 75 ? 7.632 0.282 8.572 1.00 44.72 75 HIS A CA 1
ATOM 612 C C . HIS A 1 75 ? 6.685 -0.389 7.585 1.00 44.72 75 HIS A C 1
ATOM 614 O O . HIS A 1 75 ? 5.753 -1.092 7.970 1.00 44.72 75 HIS A O 1
ATOM 620 N N . VAL A 1 76 ? 6.915 -0.116 6.305 1.00 48.84 76 VAL A N 1
ATOM 621 C CA . VAL A 1 76 ? 6.317 -0.883 5.220 1.00 48.84 76 VAL A CA 1
ATOM 622 C C . VAL A 1 76 ? 7.300 -2.025 4.936 1.00 48.84 76 VAL A C 1
ATOM 624 O O . VAL A 1 76 ? 8.389 -1.740 4.436 1.00 48.84 76 VAL A O 1
ATOM 627 N N . PRO A 1 77 ? 7.009 -3.291 5.306 1.00 44.41 77 PRO A N 1
ATOM 628 C CA . PRO A 1 77 ? 7.780 -4.413 4.773 1.00 44.41 77 PRO A CA 1
ATOM 629 C C . PRO A 1 77 ? 7.753 -4.329 3.237 1.00 44.41 77 PRO A C 1
ATOM 631 O O . PRO A 1 77 ? 6.774 -3.800 2.704 1.00 44.41 77 PRO A O 1
ATOM 634 N N . PRO A 1 78 ? 8.799 -4.785 2.522 1.00 42.56 78 PRO A N 1
ATOM 635 C CA . PRO A 1 78 ? 8.845 -4.710 1.061 1.00 42.56 78 PRO A CA 1
ATOM 636 C C . PRO A 1 78 ? 7.500 -5.153 0.474 1.00 42.56 78 PRO A C 1
ATOM 638 O O . PRO A 1 78 ? 6.960 -6.192 0.867 1.00 42.56 78 PRO A O 1
ATOM 641 N N . ILE A 1 79 ? 6.912 -4.305 -0.377 1.00 53.19 79 ILE A N 1
ATOM 642 C CA . ILE A 1 79 ? 5.531 -4.429 -0.867 1.00 53.19 79 ILE A CA 1
ATOM 643 C C . ILE A 1 79 ? 5.469 -5.491 -1.970 1.00 53.19 79 ILE A C 1
ATOM 645 O O . ILE A 1 79 ? 5.054 -5.244 -3.093 1.00 53.19 79 ILE A O 1
ATOM 649 N N . THR A 1 80 ? 5.878 -6.702 -1.622 1.00 48.28 80 THR A N 1
ATOM 650 C CA . THR A 1 80 ? 5.771 -7.903 -2.449 1.00 48.28 80 THR A CA 1
ATOM 651 C C . THR A 1 80 ? 4.726 -8.867 -1.866 1.00 48.28 80 THR A C 1
ATOM 653 O O . THR A 1 80 ? 4.356 -9.855 -2.495 1.00 48.28 80 THR A O 1
ATOM 656 N N . ALA A 1 81 ? 4.199 -8.581 -0.668 1.00 50.03 81 ALA A N 1
ATOM 657 C CA . ALA A 1 81 ? 3.164 -9.383 -0.027 1.00 50.03 81 ALA A CA 1
ATOM 658 C C . ALA A 1 81 ? 1.768 -8.954 -0.505 1.00 50.03 81 ALA A C 1
ATOM 660 O O . ALA A 1 81 ? 1.259 -7.889 -0.151 1.00 50.03 81 ALA A O 1
ATOM 661 N N . VAL A 1 82 ? 1.135 -9.808 -1.305 1.00 55.31 82 VAL A N 1
ATOM 662 C CA . VAL A 1 82 ? -0.300 -9.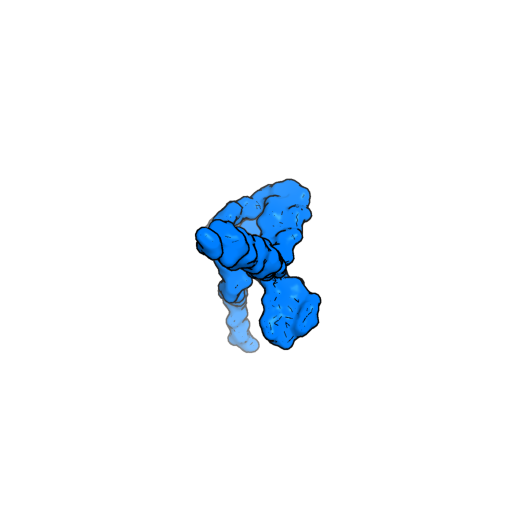738 -1.597 1.00 55.31 82 VAL A CA 1
ATOM 663 C C . VAL A 1 82 ? -1.044 -9.706 -0.255 1.00 55.31 82 VAL A C 1
ATOM 665 O O . VAL A 1 82 ? -0.826 -10.579 0.584 1.00 55.31 82 VAL A O 1
ATOM 668 N N . ASN A 1 83 ? -1.881 -8.691 -0.012 1.00 58.19 83 ASN A N 1
ATOM 669 C CA . ASN A 1 83 ? -2.689 -8.642 1.211 1.00 58.19 83 ASN A CA 1
ATOM 670 C C . ASN A 1 83 ? -3.587 -9.895 1.230 1.00 58.19 83 ASN A C 1
ATOM 672 O O . ASN A 1 83 ? -4.244 -10.137 0.211 1.00 58.19 83 ASN A O 1
ATOM 676 N N . PRO A 1 84 ? -3.611 -10.704 2.308 1.00 61.31 84 PRO A N 1
ATOM 677 C CA . PRO A 1 84 ? -4.501 -11.855 2.385 1.00 61.31 84 PRO A CA 1
ATOM 678 C C . PRO A 1 84 ? -5.929 -11.429 2.036 1.00 61.31 84 PRO A C 1
ATOM 680 O O . PRO A 1 84 ? -6.479 -10.493 2.620 1.00 61.31 84 PRO A O 1
ATOM 683 N N . SER A 1 85 ? -6.500 -12.080 1.022 1.00 61.47 85 SER A N 1
ATOM 684 C CA . SER A 1 85 ? -7.847 -11.782 0.546 1.00 61.47 85 SER A CA 1
ATOM 685 C C . SER A 1 85 ? -8.851 -11.888 1.695 1.00 61.47 85 SER A C 1
ATOM 687 O O . SER A 1 85 ? -8.761 -12.786 2.533 1.00 61.47 85 SER A O 1
ATOM 689 N N . SER A 1 86 ? -9.818 -10.966 1.734 1.00 62.22 86 SER A N 1
ATOM 690 C CA . SER A 1 86 ? -10.936 -11.038 2.680 1.00 62.22 86 SER A CA 1
ATOM 691 C C . SER A 1 86 ? -11.651 -12.382 2.534 1.00 62.22 86 SER A C 1
ATOM 693 O O . SER A 1 86 ? -11.829 -12.863 1.416 1.00 62.22 86 SER A O 1
ATOM 695 N N . THR A 1 87 ? -12.068 -12.979 3.652 1.00 60.41 87 THR A N 1
ATOM 696 C CA . THR A 1 87 ? -12.747 -14.280 3.676 1.00 60.41 87 THR A CA 1
ATOM 697 C C . THR A 1 87 ? -13.950 -14.277 2.729 1.00 60.41 87 THR A C 1
ATOM 699 O O . THR A 1 87 ? -14.915 -13.549 2.956 1.00 60.41 87 THR A O 1
ATOM 702 N N . HIS A 1 88 ? -13.884 -15.088 1.673 1.00 51.34 88 HIS A N 1
ATOM 703 C CA . HIS A 1 88 ? -14.985 -15.347 0.750 1.00 51.34 88 HIS A CA 1
ATOM 704 C C . HIS A 1 88 ? -15.494 -16.762 1.029 1.00 51.34 88 HIS A C 1
ATOM 706 O O . HIS A 1 88 ? -14.774 -17.732 0.793 1.00 51.34 88 HIS A O 1
ATOM 712 N N . ILE A 1 89 ? -16.701 -16.886 1.584 1.00 57.59 89 ILE A N 1
ATOM 713 C CA . ILE A 1 89 ? -17.381 -18.180 1.683 1.00 57.59 89 ILE A CA 1
ATOM 714 C C . ILE A 1 89 ? -18.153 -18.349 0.375 1.00 57.59 89 ILE A C 1
ATOM 716 O O . ILE A 1 89 ? -19.042 -17.554 0.082 1.00 57.59 89 ILE A O 1
ATOM 720 N N . TYR A 1 90 ? -17.756 -19.332 -0.435 1.00 45.69 90 TYR A N 1
ATOM 721 C CA . TYR A 1 90 ? -18.538 -19.762 -1.592 1.00 45.69 90 TYR A CA 1
ATOM 722 C C . TYR A 1 90 ? -19.811 -20.436 -1.067 1.00 45.69 90 TYR A C 1
ATOM 724 O O . TYR A 1 90 ? -19.708 -21.424 -0.340 1.00 45.69 90 TYR A O 1
ATOM 732 N N . ASN A 1 91 ? -20.972 -19.876 -1.408 1.00 50.19 91 ASN A N 1
ATOM 733 C CA . ASN A 1 91 ? -22.276 -20.519 -1.250 1.00 50.19 91 ASN A CA 1
ATOM 734 C C . ASN A 1 91 ? -22.756 -21.013 -2.611 1.00 50.19 91 ASN A C 1
ATOM 736 O O . ASN A 1 91 ? -22.554 -20.260 -3.593 1.00 50.19 91 ASN A O 1
#

Mean predicted aligned error: 13.13 Å

Solvent-accessible surface area (backbone atoms only — not comparable to full-atom values): 6227 Å² total; per-residue (Å²): 143,67,76,66,62,57,54,50,52,50,50,51,57,62,70,63,60,70,82,84,71,77,58,49,71,47,82,42,86,81,37,47,77,46,76,32,38,65,45,91,88,42,88,95,38,76,44,73,69,75,74,80,74,44,56,78,61,53,81,92,40,44,98,49,82,81,46,76,65,70,56,66,71,89,80,68,70,78,84,78,65,78,65,81,75,77,90,77,82,90,127

Secondary structure (DSSP, 8-state):
--HHHHHHHHHHHHHT--------EEEETTTEEEE-EE-SSSTT-EE--S--SB----GGGTTSPPPBPSS--S----TTSPPPPP-----